Protein AF-A0A7C7L8G0-F1 (afdb_monomer_lite)

Foldseek 3Di:
DDWDPNPPVDDDDDPQVPADWDDDPQPQKTWRWRTWDDDPDIDTDIDMDGHPPDDDD

pLDDT: mean 91.85, std 8.27, range [56.59, 97.62]

Secondary structure (DSSP, 8-state):
---BS--TTS-----GGGSPPEE-SSTTEEEEEEEEE-SSS-EEEEEEEEPTT----

Structure (mmCIF, N/CA/C/O backbone):
data_AF-A0A7C7L8G0-F1
#
_entry.id   AF-A0A7C7L8G0-F1
#
loop_
_atom_site.group_PDB
_atom_site.id
_atom_site.type_symbol
_atom_site.label_atom_id
_atom_site.label_alt_id
_atom_site.label_comp_id
_atom_site.label_asym_id
_atom_site.label_entity_id
_atom_site.label_seq_id
_atom_site.pdbx_PDB_ins_code
_atom_site.Cartn_x
_atom_site.Cartn_y
_atom_site.Cartn_z
_atom_site.occupancy
_atom_site.B_iso_or_equiv
_atom_site.auth_seq_id
_atom_site.auth_comp_id
_atom_site.auth_asym_id
_atom_site.auth_atom_id
_atom_site.pdbx_PDB_model_num
ATOM 1 N N . MET A 1 1 ? -5.175 15.607 2.003 1.00 56.59 1 MET A N 1
ATOM 2 C CA . MET A 1 1 ? -5.299 14.677 3.135 1.00 56.59 1 MET A CA 1
ATOM 3 C C . MET A 1 1 ? -6.010 13.400 2.705 1.00 56.59 1 MET A C 1
ATOM 5 O O . MET A 1 1 ? -7.230 13.308 2.758 1.00 56.59 1 MET A O 1
ATOM 9 N N . GLN A 1 2 ? -5.247 12.436 2.185 1.00 74.38 2 GLN A N 1
ATOM 10 C CA . GLN A 1 2 ? -5.744 11.079 1.918 1.00 74.38 2 GLN A CA 1
ATOM 11 C C . GLN A 1 2 ? -5.547 10.219 3.171 1.00 74.38 2 GLN A C 1
ATOM 13 O O . GLN A 1 2 ? -4.415 9.860 3.497 1.00 74.38 2 GLN A O 1
ATOM 18 N N . GLU A 1 3 ? -6.638 9.887 3.857 1.00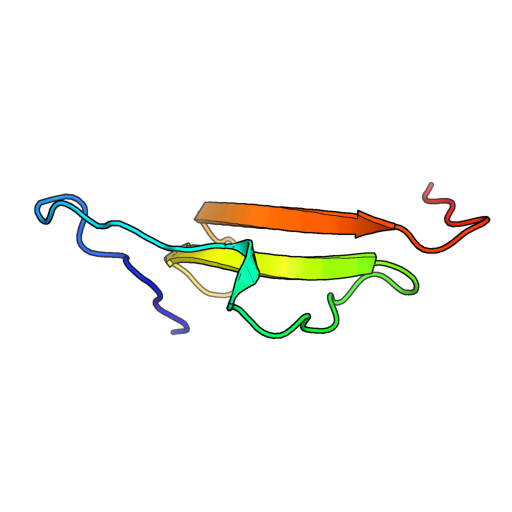 89.56 3 GLU A N 1
ATOM 19 C CA . GLU A 1 3 ? -6.623 9.030 5.045 1.00 89.56 3 GLU A CA 1
ATOM 20 C C . GLU A 1 3 ? -7.324 7.705 4.762 1.00 89.56 3 GLU A C 1
ATOM 22 O O . GLU A 1 3 ? -8.453 7.668 4.273 1.00 89.56 3 GLU A O 1
ATOM 27 N N . LEU A 1 4 ? -6.654 6.602 5.089 1.00 94.38 4 LEU A N 1
ATOM 28 C CA . LEU A 1 4 ? -7.210 5.257 4.999 1.00 94.38 4 LEU A CA 1
ATOM 29 C C . LEU A 1 4 ? -6.844 4.500 6.268 1.00 94.38 4 LEU A C 1
ATOM 31 O O . LEU A 1 4 ? -5.662 4.328 6.546 1.00 94.38 4 LEU A O 1
ATOM 35 N N . ASN A 1 5 ? -7.844 4.028 7.018 1.00 96.06 5 ASN A N 1
ATOM 36 C CA . ASN A 1 5 ? 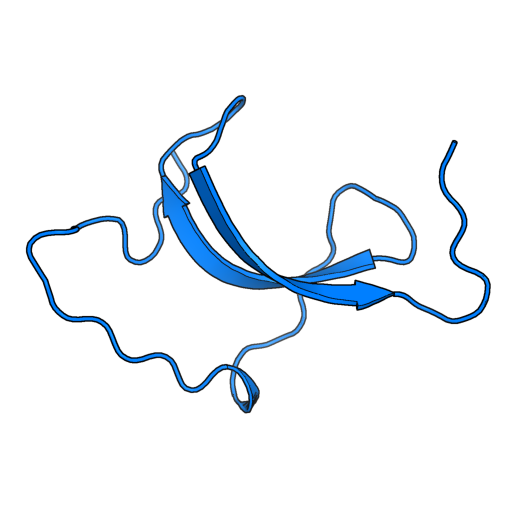-7.636 3.273 8.261 1.00 96.06 5 ASN A CA 1
ATOM 37 C C . ASN A 1 5 ? -6.611 3.944 9.207 1.00 96.06 5 ASN A C 1
ATOM 39 O O . ASN A 1 5 ? -5.768 3.277 9.800 1.00 96.06 5 ASN A O 1
ATOM 43 N N . ALA A 1 6 ? -6.671 5.277 9.306 1.00 94.94 6 ALA A N 1
ATOM 44 C CA . ALA A 1 6 ? -5.677 6.108 9.991 1.00 94.94 6 ALA A CA 1
ATOM 45 C C . ALA A 1 6 ? -5.897 6.237 11.512 1.00 94.94 6 ALA A C 1
ATOM 47 O O . ALA A 1 6 ? -5.057 6.791 12.218 1.00 94.94 6 ALA A O 1
ATOM 48 N N . ASP A 1 7 ? -7.014 5.723 12.034 1.00 94.81 7 ASP A N 1
ATOM 49 C CA . ASP A 1 7 ? -7.300 5.698 13.469 1.00 94.81 7 ASP A CA 1
ATOM 50 C C . ASP A 1 7 ? -6.647 4.471 14.125 1.00 94.81 7 ASP A C 1
ATOM 52 O O . ASP A 1 7 ? -7.197 3.367 14.114 1.00 94.81 7 ASP A O 1
ATOM 56 N N . PHE A 1 8 ? -5.468 4.669 14.718 1.00 92.56 8 PHE A N 1
ATOM 57 C CA . PHE A 1 8 ? -4.701 3.605 15.377 1.00 92.56 8 PHE A CA 1
ATOM 58 C C . PHE A 1 8 ? -5.316 3.114 16.698 1.00 92.56 8 PHE A C 1
ATOM 60 O O . PHE A 1 8 ? -4.877 2.091 17.221 1.00 92.56 8 PHE A O 1
ATOM 67 N N . GLY A 1 9 ? -6.334 3.801 17.229 1.00 96.81 9 GLY A N 1
ATOM 68 C CA . GLY A 1 9 ? -7.120 3.324 18.368 1.00 96.81 9 GLY A CA 1
ATOM 69 C C . GLY A 1 9 ? -8.170 2.280 17.975 1.00 96.81 9 GLY A C 1
ATOM 70 O O . GLY A 1 9 ? -8.723 1.605 18.844 1.00 96.81 9 GLY A O 1
ATOM 71 N N . LYS A 1 10 ? -8.446 2.116 16.672 1.00 96.31 10 LYS A N 1
ATOM 72 C CA . LYS A 1 10 ? -9.447 1.181 16.152 1.00 96.31 10 LYS A CA 1
ATOM 73 C C . LYS A 1 10 ? -8.800 -0.037 15.505 1.00 96.31 10 LYS A C 1
ATOM 75 O O . LYS A 1 10 ? -7.969 0.058 14.604 1.00 96.31 10 LYS A O 1
ATOM 80 N N . ARG A 1 11 ? -9.265 -1.226 15.900 1.00 96.88 11 ARG A N 1
ATOM 81 C CA . ARG A 1 11 ? -8.915 -2.467 15.202 1.00 96.88 11 ARG A CA 1
ATOM 82 C C . ARG A 1 11 ? -9.497 -2.442 13.789 1.00 96.88 11 ARG A C 1
ATOM 84 O O . ARG A 1 11 ? -10.711 -2.364 13.624 1.00 96.88 11 ARG A O 1
ATOM 91 N N . THR A 1 12 ? -8.637 -2.620 12.792 1.00 96.44 12 THR A N 1
ATOM 92 C CA . THR A 1 12 ? -9.024 -2.711 11.380 1.00 96.44 12 THR A CA 1
ATOM 93 C C . THR A 1 12 ? -8.690 -4.099 10.836 1.00 96.44 12 THR A C 1
ATOM 95 O O . THR A 1 12 ? -7.620 -4.639 11.108 1.00 96.44 12 THR A O 1
ATOM 98 N N . VAL A 1 13 ? -9.602 -4.686 10.056 1.00 96.88 13 VAL A N 1
ATOM 99 C CA . VAL A 1 13 ? -9.371 -5.933 9.312 1.00 96.88 13 VAL A CA 1
ATOM 100 C C . VAL A 1 13 ? -9.693 -5.684 7.846 1.00 96.88 13 VAL A C 1
ATOM 102 O O . VAL A 1 13 ? -10.803 -5.279 7.516 1.00 96.88 13 VAL A O 1
ATOM 105 N N . VAL A 1 14 ? -8.729 -5.944 6.963 1.00 96.44 14 VAL A N 1
ATOM 106 C CA . VAL A 1 14 ? -8.871 -5.716 5.521 1.00 96.44 14 VAL A CA 1
ATOM 107 C C . VAL A 1 14 ? -8.666 -7.024 4.774 1.00 96.44 14 VAL A C 1
ATOM 109 O O . VAL A 1 14 ? -7.616 -7.657 4.872 1.00 96.44 14 VAL A O 1
ATOM 112 N N . HIS A 1 15 ? -9.650 -7.418 3.968 1.00 96.88 15 HIS A N 1
ATOM 113 C CA . HIS A 1 15 ? -9.496 -8.548 3.060 1.00 96.88 15 HIS A CA 1
ATOM 114 C C . HIS A 1 15 ? -8.760 -8.094 1.793 1.00 96.88 15 HIS A C 1
ATOM 116 O O . HIS A 1 15 ? -9.381 -7.837 0.764 1.00 96.88 15 HIS A O 1
ATOM 122 N N . GLY A 1 16 ? -7.426 -8.031 1.846 1.00 95.19 16 GLY A N 1
ATOM 123 C CA . GLY A 1 16 ? -6.596 -7.451 0.778 1.00 95.19 16 GLY A CA 1
ATOM 124 C C . GLY A 1 16 ? -6.872 -7.998 -0.629 1.00 95.19 16 GLY A C 1
ATOM 125 O O . GLY A 1 16 ? -6.830 -7.247 -1.598 1.00 95.19 16 GLY A O 1
ATOM 126 N N . ALA A 1 17 ? -7.238 -9.279 -0.761 1.00 95.44 17 ALA 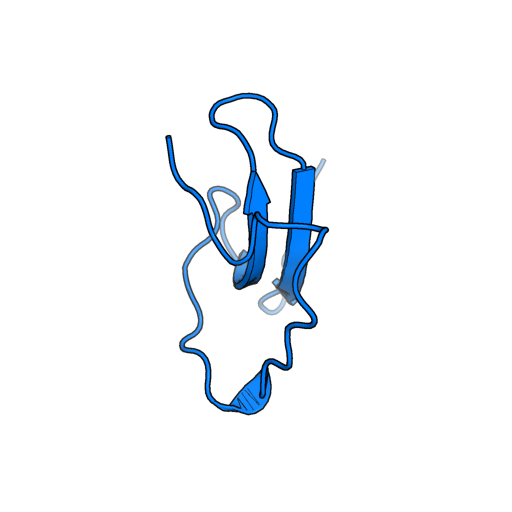A N 1
ATOM 127 C CA . ALA A 1 17 ? -7.573 -9.871 -2.060 1.00 95.44 17 ALA A CA 1
ATOM 128 C C . ALA A 1 17 ? -8.801 -9.250 -2.761 1.00 95.44 17 ALA A C 1
ATOM 130 O O . ALA A 1 17 ? -8.868 -9.315 -3.988 1.00 95.44 17 ALA A O 1
ATOM 131 N N . LYS A 1 18 ? -9.733 -8.649 -2.004 1.00 97.25 18 LYS A N 1
ATOM 132 C CA . LYS A 1 18 ? -10.962 -8.011 -2.513 1.00 97.25 18 LYS A CA 1
ATOM 133 C C . LYS A 1 18 ? -10.776 -6.542 -2.899 1.00 97.25 18 LYS A C 1
ATOM 135 O O . LYS A 1 18 ? -11.708 -5.935 -3.406 1.00 97.25 18 LYS A O 1
ATOM 140 N N . LEU A 1 19 ? -9.615 -5.955 -2.613 1.00 96.69 19 LEU A N 1
ATOM 141 C CA . LEU A 1 19 ? -9.335 -4.579 -3.004 1.00 96.69 19 LEU A CA 1
ATOM 142 C C . LEU A 1 19 ? -8.983 -4.512 -4.489 1.00 96.69 19 LEU A C 1
ATOM 144 O O . LEU A 1 19 ? -8.289 -5.384 -5.010 1.00 96.69 19 LEU A O 1
ATOM 148 N N . GLU A 1 20 ? -9.382 -3.445 -5.163 1.00 96.25 20 GLU A N 1
ATOM 149 C CA . GLU A 1 20 ? -8.915 -3.190 -6.522 1.00 96.25 20 GLU A CA 1
ATOM 150 C C . GLU A 1 20 ? -7.434 -2.801 -6.529 1.00 96.25 20 GLU A C 1
ATOM 152 O O . GLU A 1 20 ? -6.922 -2.159 -5.605 1.00 96.25 20 GLU A O 1
ATOM 157 N N . TRP A 1 21 ? -6.724 -3.218 -7.577 1.00 96.62 21 TRP A N 1
ATOM 158 C CA . TRP A 1 21 ? -5.360 -2.755 -7.809 1.00 96.62 21 TRP A CA 1
ATOM 159 C C . TRP A 1 21 ? -5.393 -1.308 -8.293 1.00 96.62 21 TRP A C 1
ATOM 161 O O . TRP A 1 21 ? -6.039 -0.996 -9.287 1.00 96.62 21 TRP A O 1
ATOM 171 N N . GLN A 1 22 ? -4.650 -0.436 -7.621 1.00 95.62 22 GLN A N 1
ATOM 172 C CA . GLN A 1 22 ? -4.505 0.966 -7.996 1.00 95.62 22 GLN A CA 1
ATOM 173 C C . GLN A 1 22 ? -3.110 1.215 -8.557 1.00 95.62 22 GLN A C 1
ATOM 175 O O . GLN A 1 22 ? -2.132 0.628 -8.088 1.00 95.62 22 GLN A O 1
ATOM 180 N N . ASN A 1 23 ? -2.998 2.114 -9.531 1.00 94.44 23 ASN A N 1
ATOM 181 C CA . ASN A 1 23 ? -1.694 2.530 -10.036 1.00 94.44 23 ASN A CA 1
ATOM 182 C C . ASN A 1 23 ? -0.909 3.254 -8.934 1.00 94.44 23 ASN A C 1
ATOM 184 O O . ASN A 1 23 ? -1.461 4.026 -8.141 1.00 94.44 23 ASN A O 1
ATOM 188 N N . SER A 1 24 ? 0.389 2.978 -8.864 1.00 91.50 24 SER A N 1
ATOM 189 C CA . SER A 1 24 ? 1.316 3.787 -8.081 1.00 91.50 24 SER A CA 1
ATOM 190 C C . SER A 1 24 ? 1.940 4.879 -8.967 1.00 91.50 24 SER A C 1
ATOM 192 O O . SER A 1 24 ? 1.867 4.773 -10.191 1.00 91.50 24 SER A O 1
ATOM 194 N N . PRO A 1 25 ? 2.578 5.909 -8.383 1.00 90.12 25 PRO A N 1
ATOM 195 C CA . PRO A 1 25 ? 3.372 6.870 -9.150 1.00 90.12 25 PRO A CA 1
ATOM 196 C C . PRO A 1 25 ? 4.544 6.229 -9.915 1.00 90.12 25 PRO A C 1
ATOM 198 O O . PRO A 1 25 ? 5.007 6.790 -10.902 1.00 90.12 25 PRO A O 1
ATOM 201 N N . MET A 1 26 ? 5.024 5.060 -9.475 1.00 91.69 26 MET A N 1
ATOM 202 C CA . MET A 1 26 ? 6.066 4.298 -10.164 1.00 91.69 26 MET A CA 1
ATOM 203 C C . MET A 1 26 ? 5.437 3.439 -11.265 1.00 91.69 26 MET A C 1
ATOM 205 O O . MET A 1 26 ? 4.569 2.599 -10.999 1.00 91.69 26 MET A O 1
ATOM 209 N N . ALA A 1 27 ? 5.894 3.636 -12.503 1.00 92.38 27 ALA A N 1
ATOM 210 C CA . ALA A 1 27 ? 5.447 2.859 -13.653 1.00 92.38 27 ALA A CA 1
ATOM 211 C C . ALA A 1 27 ? 5.708 1.355 -13.445 1.00 92.38 27 ALA A C 1
ATOM 213 O O . ALA A 1 27 ? 6.7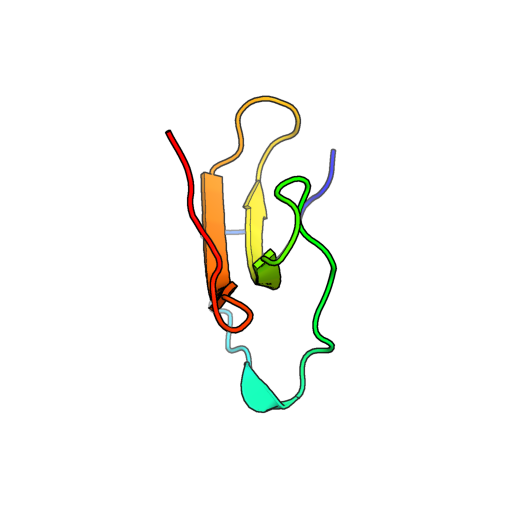39 0.963 -12.903 1.00 92.38 27 ALA A O 1
ATOM 214 N N . GLY A 1 28 ? 4.753 0.512 -13.849 1.00 94.00 28 GLY A N 1
ATOM 215 C CA . GLY A 1 28 ? 4.830 -0.946 -13.669 1.00 94.00 28 GLY A CA 1
ATOM 216 C C . GLY A 1 28 ? 4.566 -1.435 -12.240 1.00 94.00 28 GLY A C 1
ATOM 217 O O . GLY A 1 28 ? 4.608 -2.639 -11.989 1.00 94.00 28 GLY A O 1
ATOM 218 N N . VAL A 1 29 ? 4.260 -0.537 -11.295 1.00 96.06 29 VAL A N 1
ATOM 219 C CA . VAL A 1 29 ? 3.924 -0.900 -9.913 1.00 96.06 29 VAL A CA 1
ATOM 220 C C . VAL A 1 29 ? 2.469 -0.569 -9.612 1.00 96.06 29 VAL A C 1
ATOM 222 O O . VAL A 1 29 ? 2.015 0.573 -9.734 1.00 96.06 29 VAL A O 1
ATOM 225 N N . ARG A 1 30 ? 1.737 -1.584 -9.152 1.00 96.94 30 ARG A N 1
ATOM 226 C CA . ARG A 1 30 ? 0.356 -1.473 -8.674 1.00 96.94 30 ARG A CA 1
ATOM 227 C C . ARG A 1 30 ? 0.290 -1.753 -7.181 1.00 96.94 30 ARG A C 1
ATOM 229 O O . ARG A 1 30 ? 1.087 -2.522 -6.647 1.00 96.94 30 ARG A O 1
ATOM 236 N N . ARG A 1 31 ? -0.677 -1.147 -6.497 1.00 96.88 31 ARG A N 1
ATOM 237 C CA . ARG A 1 31 ? -0.824 -1.226 -5.041 1.00 96.88 31 ARG A CA 1
ATOM 238 C C . ARG A 1 31 ? -2.264 -1.435 -4.595 1.00 96.88 31 ARG A C 1
ATOM 240 O O . ARG A 1 31 ? -3.200 -0.931 -5.208 1.00 96.88 31 ARG A O 1
ATOM 247 N N . ARG A 1 32 ? -2.416 -2.136 -3.478 1.00 97.31 32 ARG A N 1
ATOM 248 C CA . ARG A 1 32 ? -3.628 -2.211 -2.659 1.00 97.31 32 ARG A CA 1
ATOM 249 C C . ARG A 1 32 ? -3.285 -1.604 -1.304 1.00 97.31 32 ARG A C 1
ATOM 251 O O . ARG A 1 32 ? -2.507 -2.192 -0.553 1.00 97.31 32 ARG A O 1
ATOM 258 N N . MET A 1 33 ? -3.800 -0.406 -1.035 1.00 94.94 33 MET A N 1
ATOM 259 C CA . MET A 1 33 ? -3.513 0.315 0.208 1.00 94.94 33 MET A CA 1
ATOM 260 C C . MET A 1 33 ? -4.298 -0.304 1.367 1.00 94.94 33 MET A C 1
ATOM 262 O O . MET A 1 33 ? -5.486 -0.588 1.219 1.00 94.94 33 MET A O 1
ATOM 266 N N . LEU A 1 34 ? -3.623 -0.540 2.493 1.00 96.44 34 LEU A N 1
ATOM 267 C CA . LEU A 1 34 ? -4.219 -1.103 3.709 1.00 96.44 34 LEU A CA 1
ATOM 268 C C . L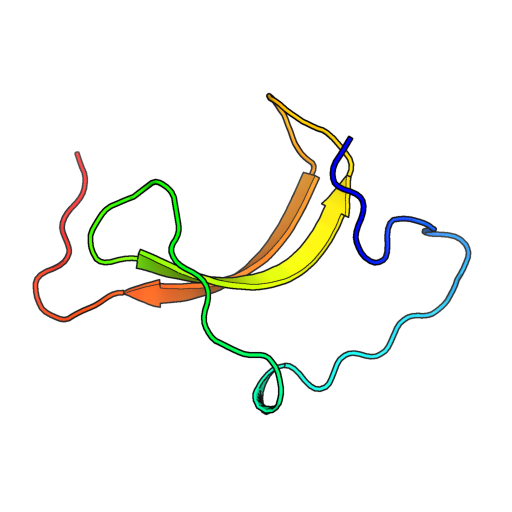EU A 1 34 ? -4.379 -0.036 4.789 1.00 96.44 34 LEU A C 1
ATOM 270 O O . LEU A 1 34 ? -5.418 0.011 5.435 1.00 96.44 34 LEU A O 1
ATOM 274 N N . ASP A 1 35 ? -3.387 0.837 4.939 1.00 95.38 35 ASP A N 1
ATOM 275 C CA . ASP A 1 35 ? -3.480 2.060 5.728 1.00 95.38 35 ASP A CA 1
ATOM 276 C C . ASP A 1 35 ? -2.725 3.199 5.034 1.00 95.38 35 ASP A C 1
ATOM 278 O O . ASP A 1 35 ? -1.841 2.963 4.199 1.00 95.38 35 ASP A O 1
ATOM 282 N N . ARG A 1 36 ? -3.115 4.436 5.348 1.00 94.00 36 ARG A N 1
ATOM 283 C CA . ARG A 1 36 ? -2.417 5.653 4.942 1.00 94.00 36 ARG A CA 1
ATOM 284 C C . ARG A 1 36 ? -2.749 6.808 5.881 1.00 94.00 36 ARG A C 1
ATOM 286 O O . ARG A 1 36 ? -3.922 7.076 6.131 1.00 94.00 36 ARG A O 1
ATOM 293 N N . ILE A 1 37 ? -1.719 7.539 6.299 1.00 93.88 37 ILE A N 1
ATOM 294 C CA . ILE A 1 37 ? -1.833 8.854 6.937 1.00 93.88 37 ILE A CA 1
ATOM 295 C C . ILE A 1 37 ? -0.782 9.804 6.352 1.00 93.88 37 ILE A C 1
ATOM 297 O O . ILE A 1 37 ? 0.403 9.467 6.291 1.00 93.88 37 ILE A O 1
ATOM 301 N N . GLY A 1 38 ? -1.224 10.987 5.924 1.00 86.50 38 GLY A N 1
ATOM 302 C CA . GLY A 1 38 ? -0.372 12.038 5.363 1.00 86.50 38 GLY A CA 1
ATOM 303 C C . GLY A 1 38 ? -0.424 12.168 3.835 1.00 86.50 38 GLY A C 1
ATOM 304 O O . GLY A 1 38 ? -0.911 11.293 3.109 1.00 86.50 38 GLY A O 1
ATOM 305 N N . ASP A 1 39 ? 0.092 13.301 3.358 1.00 74.44 39 ASP A N 1
ATOM 306 C CA . ASP A 1 39 ? 0.105 13.687 1.945 1.00 74.44 39 ASP A CA 1
ATOM 307 C C . ASP A 1 39 ? 1.486 13.426 1.300 1.00 74.44 39 ASP A C 1
ATOM 309 O O . ASP A 1 39 ? 1.687 12.324 0.780 1.00 74.44 39 ASP A O 1
ATOM 313 N N . GLU A 1 40 ? 2.425 14.387 1.342 1.00 63.00 40 GLU A N 1
ATOM 314 C CA . GLU A 1 40 ? 3.742 14.335 0.660 1.00 63.00 40 GLU A CA 1
ATOM 315 C C . GLU A 1 40 ? 4.709 13.308 1.273 1.00 63.00 40 GLU A C 1
ATOM 317 O O . GLU A 1 40 ? 5.289 12.485 0.567 1.00 63.00 40 GLU A O 1
ATOM 322 N N . VAL A 1 41 ? 4.801 13.283 2.604 1.00 76.50 41 VAL A N 1
ATOM 323 C CA . VAL A 1 41 ? 5.425 12.201 3.370 1.00 76.50 41 VAL A CA 1
ATOM 324 C C . VAL A 1 41 ? 4.305 11.499 4.114 1.00 76.50 41 VAL A C 1
ATOM 326 O O . VAL A 1 41 ? 3.657 12.084 4.980 1.00 76.50 41 VAL A O 1
ATOM 329 N N . ALA A 1 42 ? 4.041 10.252 3.743 1.00 83.12 42 ALA A N 1
ATOM 330 C CA . ALA A 1 42 ? 2.959 9.478 4.324 1.00 83.12 42 ALA A CA 1
ATOM 331 C C . ALA A 1 42 ? 3.495 8.206 4.966 1.00 83.12 42 ALA A C 1
ATOM 333 O O . ALA A 1 42 ? 4.315 7.498 4.376 1.00 83.12 42 ALA A O 1
ATOM 334 N N . ARG A 1 43 ? 2.957 7.867 6.137 1.00 91.75 43 ARG A N 1
ATOM 335 C CA . ARG A 1 43 ? 3.029 6.494 6.633 1.00 91.75 43 ARG A CA 1
ATOM 336 C C . ARG A 1 43 ? 1.969 5.698 5.883 1.00 91.75 43 ARG A C 1
ATOM 338 O O . ARG A 1 43 ? 0.808 6.103 5.845 1.00 91.75 43 ARG A O 1
ATOM 345 N N . ALA A 1 44 ? 2.374 4.588 5.280 1.00 94.12 44 ALA A N 1
ATOM 346 C CA . ALA A 1 44 ? 1.459 3.718 4.562 1.00 94.12 44 ALA A CA 1
ATOM 347 C C . ALA A 1 44 ? 1.895 2.257 4.652 1.00 94.12 44 ALA A C 1
ATOM 349 O O . ALA A 1 44 ? 3.064 1.938 4.434 1.00 94.12 44 ALA A O 1
ATOM 350 N N . THR A 1 45 ? 0.924 1.376 4.859 1.00 95.88 45 THR A N 1
ATOM 351 C CA . THR A 1 45 ? 1.057 -0.063 4.619 1.00 95.88 45 THR A CA 1
ATOM 352 C C . THR A 1 45 ? 0.289 -0.425 3.354 1.00 95.88 45 THR A C 1
ATOM 354 O O . THR A 1 45 ? -0.873 -0.052 3.174 1.00 95.88 45 THR A O 1
ATOM 357 N N . SER A 1 46 ? 0.922 -1.145 2.431 1.00 95.75 46 SER A N 1
ATOM 358 C CA . SER A 1 46 ? 0.311 -1.542 1.157 1.00 95.75 46 SER A CA 1
ATOM 359 C C . SER A 1 46 ? 0.824 -2.900 0.696 1.00 95.75 46 SER A C 1
ATOM 361 O O . SER A 1 46 ? 1.987 -3.231 0.906 1.00 95.75 46 SER A O 1
ATOM 363 N N . ILE A 1 47 ? -0.027 -3.661 0.007 1.00 97.62 47 ILE A N 1
ATOM 364 C CA . ILE A 1 47 ? 0.415 -4.791 -0.818 1.00 97.62 47 ILE A CA 1
ATOM 365 C C . ILE A 1 47 ? 0.776 -4.223 -2.187 1.00 97.62 47 ILE A C 1
ATOM 367 O O . ILE A 1 47 ? -0.042 -3.525 -2.792 1.00 97.62 47 ILE A O 1
ATOM 371 N N . VAL A 1 48 ? 1.968 -4.531 -2.687 1.00 97.12 48 VAL A N 1
ATOM 372 C CA . VAL A 1 48 ? 2.434 -4.076 -4.002 1.00 97.12 48 VAL A CA 1
ATOM 373 C C . VAL A 1 48 ? 2.654 -5.249 -4.945 1.00 97.12 48 VAL A C 1
ATOM 375 O O . VAL A 1 48 ? 3.002 -6.352 -4.526 1.00 97.12 48 VAL A O 1
ATOM 378 N N . ARG A 1 49 ? 2.431 -5.002 -6.233 1.00 96.50 49 ARG A N 1
ATOM 379 C CA . ARG A 1 49 ? 2.738 -5.924 -7.320 1.00 96.50 49 ARG A CA 1
ATOM 380 C C . ARG A 1 49 ? 3.562 -5.190 -8.366 1.00 96.50 49 ARG A C 1
ATOM 382 O O . ARG A 1 49 ? 3.176 -4.108 -8.802 1.00 96.50 49 ARG A O 1
ATOM 389 N N . TYR A 1 50 ? 4.640 -5.837 -8.782 1.00 96.81 50 TYR A N 1
ATOM 390 C CA . TYR A 1 50 ? 5.498 -5.412 -9.877 1.00 96.81 50 TYR A CA 1
ATOM 391 C C . TYR A 1 50 ? 5.104 -6.171 -11.141 1.00 96.81 50 TYR A C 1
ATOM 393 O O . TYR A 1 50 ? 4.884 -7.386 -11.103 1.00 96.81 50 TYR A O 1
ATOM 401 N N . ASP A 1 51 ? 4.985 -5.457 -12.251 1.00 95.00 51 ASP A N 1
ATOM 402 C CA . ASP A 1 51 ? 4.817 -6.075 -13.559 1.00 95.00 51 ASP A CA 1
ATOM 403 C C . ASP A 1 51 ? 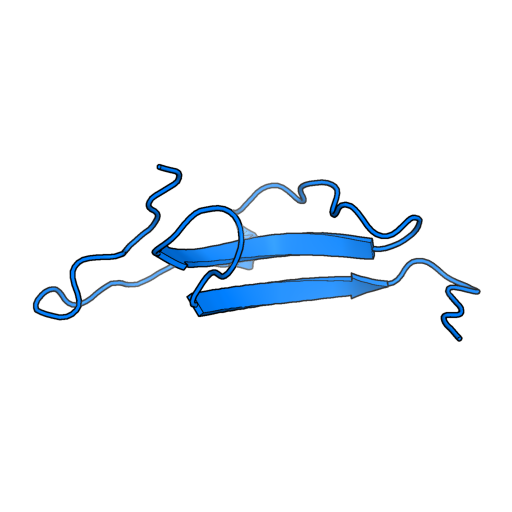6.147 -6.688 -14.030 1.00 95.00 51 ASP A C 1
ATOM 405 O O . ASP A 1 51 ? 7.228 -6.338 -13.545 1.00 95.00 51 ASP A O 1
ATOM 409 N N . SER A 1 52 ? 6.076 -7.650 -14.951 1.00 95.62 52 SER A N 1
ATOM 410 C CA . SER A 1 52 ? 7.270 -8.327 -15.473 1.00 95.62 52 SER A CA 1
ATOM 411 C C . SER A 1 52 ? 8.255 -7.321 -16.080 1.00 95.62 52 SER A C 1
ATOM 413 O O . SER A 1 52 ? 7.842 -6.408 -16.790 1.00 95.62 52 SER A O 1
ATOM 415 N N . GLY A 1 53 ? 9.548 -7.476 -15.783 1.00 92.06 53 GLY A N 1
ATOM 416 C CA . GLY A 1 53 ? 10.598 -6.576 -16.271 1.00 92.06 53 GLY A CA 1
ATOM 417 C C . GLY A 1 53 ? 10.677 -5.218 -15.562 1.00 92.06 53 GLY A C 1
ATOM 418 O O . GLY A 1 53 ? 11.449 -4.367 -15.994 1.00 92.06 53 GLY A O 1
ATOM 419 N N . SER A 1 54 ? 9.916 -4.998 -14.483 1.00 90.69 54 SER A N 1
ATOM 420 C CA . SER A 1 54 ? 10.017 -3.767 -13.688 1.00 90.69 54 SER A CA 1
ATOM 421 C C . SER A 1 54 ? 11.419 -3.596 -13.086 1.00 90.69 54 SER A C 1
ATOM 423 O O . SER A 1 54 ? 11.909 -4.480 -12.384 1.00 90.69 54 SER A O 1
ATOM 425 N N . HIS A 1 55 ? 12.029 -2.435 -13.326 1.00 87.19 55 HIS A N 1
ATOM 426 C CA . HIS A 1 55 ? 13.357 -2.036 -12.853 1.00 87.19 55 HIS A CA 1
ATOM 427 C C . HIS A 1 55 ? 13.284 -0.617 -12.279 1.00 87.19 55 HIS A C 1
ATOM 429 O O . HIS A 1 55 ? 12.622 0.247 -12.859 1.00 87.19 55 HIS A O 1
ATOM 435 N N . PHE A 1 56 ? 14.059 -0.340 -11.228 1.00 87.19 56 PHE A N 1
ATOM 436 C CA . PHE A 1 56 ? 14.191 0.993 -10.632 1.00 87.19 56 PHE A CA 1
ATOM 437 C C . PHE A 1 56 ? 15.659 1.252 -10.263 1.00 87.19 56 PHE A C 1
ATOM 439 O O . PHE A 1 56 ? 16.354 0.312 -9.876 1.00 87.19 56 PHE A O 1
ATOM 446 N N . SER A 1 57 ? 16.111 2.500 -10.412 1.00 79.56 57 SER A N 1
ATOM 447 C CA . SER A 1 57 ? 17.477 2.979 -10.135 1.00 79.56 57 SER A CA 1
ATOM 448 C C . SER A 1 57 ? 17.513 3.913 -8.938 1.00 79.56 57 SER A C 1
ATOM 450 O O . SER A 1 57 ? 16.600 4.771 -8.890 1.00 79.56 57 SER A O 1
#

Radius of gyration: 12.77 Å; chains: 1; bounding box: 28×24×35 Å

Sequence (57 aa):
MQELNADFGKRTVVHGAKLEWQNSPMAGVRRRMLDRIGDEVARATSIVRYDSGSHFS